Protein AF-A0A8E0NBE9-F1 (afdb_monomer)

pLDDT: mean 82.13, std 16.52, range [39.41, 95.44]

Mean predicted aligned error: 17.35 Å

Solvent-accessible surface area (backbone atoms only — not comparable to full-atom values): 9478 Å² total; per-residue (Å²): 133,87,82,80,79,83,78,76,79,74,74,52,73,65,58,56,53,51,51,51,53,52,50,48,54,51,50,51,52,52,51,50,51,55,48,50,65,72,47,61,80,42,80,71,42,54,57,58,48,50,52,52,51,50,52,51,50,53,50,52,51,51,50,51,52,52,51,51,54,49,50,52,52,51,52,54,50,51,53,52,51,52,51,53,50,49,52,52,49,55,50,44,68,64,44,48,62,55,53,48,51,55,63,68,38,95,58,56,84,58,81,73,57,66,73,58,50,53,54,50,52,52,49,51,52,53,49,35,73,76,39,56,83,78,60,76,58,82,79,76,74,77,86,68,80,87,76,88,79,86,75,84,78,83,86,128

Organism: NCBI:txid1391729

Structure (mmCIF, N/CA/C/O backbone):
data_AF-A0A8E0NBE9-F1
#
_entry.id   AF-A0A8E0NBE9-F1
#
loop_
_atom_site.group_PDB
_atom_site.id
_atom_site.type_symbol
_atom_site.label_atom_id
_atom_site.label_alt_id
_atom_site.label_comp_id
_atom_site.label_asym_id
_atom_site.label_entity_id
_atom_site.label_seq_id
_atom_site.pdbx_PDB_ins_code
_atom_site.Cartn_x
_atom_site.Cartn_y
_atom_site.Cartn_z
_atom_site.occupancy
_atom_site.B_iso_or_equiv
_atom_site.auth_seq_id
_atom_site.auth_comp_id
_atom_site.auth_asym_id
_atom_site.auth_atom_id
_atom_site.pdbx_PDB_model_num
ATOM 1 N N . MET A 1 1 ? 78.567 -5.134 3.458 1.00 39.41 1 MET A N 1
ATOM 2 C CA . MET A 1 1 ? 78.462 -5.460 2.020 1.00 39.41 1 MET A CA 1
ATOM 3 C C . 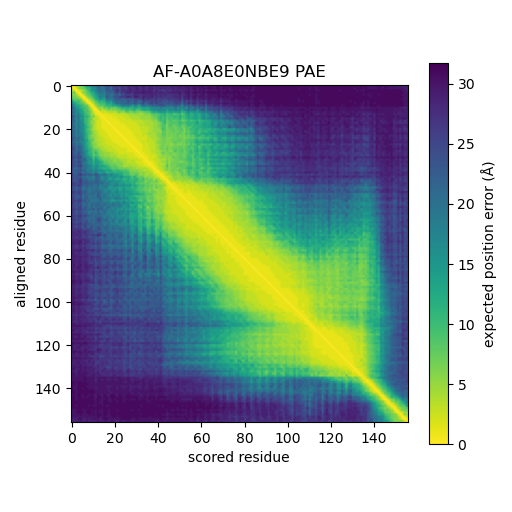MET A 1 1 ? 76.998 -5.788 1.754 1.00 39.41 1 MET A C 1
ATOM 5 O O . MET A 1 1 ? 76.505 -6.771 2.286 1.00 39.41 1 MET A O 1
ATOM 9 N N . ILE A 1 2 ? 76.275 -4.873 1.105 1.00 48.97 2 ILE A N 1
ATOM 10 C CA . ILE A 1 2 ? 74.816 -4.921 0.927 1.00 48.97 2 ILE A CA 1
ATOM 11 C C . ILE A 1 2 ? 74.498 -6.031 -0.082 1.00 48.97 2 ILE A C 1
ATOM 13 O O . ILE A 1 2 ? 74.827 -5.897 -1.258 1.00 48.97 2 ILE A O 1
ATOM 17 N N . GLN A 1 3 ? 73.904 -7.138 0.373 1.00 48.84 3 GLN A N 1
ATOM 18 C CA . GLN A 1 3 ? 73.363 -8.149 -0.532 1.00 48.84 3 GLN A CA 1
ATOM 19 C C . GLN A 1 3 ? 72.000 -7.677 -1.038 1.00 48.84 3 GLN A C 1
ATOM 21 O O . GLN A 1 3 ? 71.000 -7.677 -0.325 1.00 48.84 3 GLN A O 1
ATOM 26 N N . MET A 1 4 ? 72.003 -7.231 -2.288 1.00 49.94 4 MET A N 1
ATOM 27 C CA . MET A 1 4 ? 70.821 -6.941 -3.079 1.00 49.94 4 MET A CA 1
ATOM 28 C C . MET A 1 4 ? 70.151 -8.272 -3.439 1.00 49.94 4 MET A C 1
ATOM 30 O O . MET A 1 4 ? 70.724 -9.065 -4.180 1.00 49.94 4 MET A O 1
ATOM 34 N N . PHE A 1 5 ? 68.959 -8.533 -2.902 1.00 51.56 5 PHE A N 1
ATOM 35 C CA . PHE A 1 5 ? 68.094 -9.628 -3.343 1.00 51.56 5 PHE A CA 1
ATOM 36 C C . PHE A 1 5 ? 67.346 -9.196 -4.614 1.00 51.56 5 PHE A C 1
ATOM 38 O O . PHE A 1 5 ? 66.467 -8.337 -4.519 1.00 51.56 5 PHE A O 1
ATOM 45 N N . PRO A 1 6 ? 67.597 -9.781 -5.800 1.00 51.22 6 PRO A N 1
ATOM 46 C CA . PRO A 1 6 ? 66.662 -9.667 -6.902 1.00 51.22 6 PRO A CA 1
ATOM 47 C C . PRO A 1 6 ? 65.598 -10.751 -6.718 1.00 51.22 6 PRO A C 1
ATOM 49 O O . PRO A 1 6 ? 65.734 -11.879 -7.195 1.00 51.22 6 PRO A O 1
ATOM 52 N N . GLY A 1 7 ? 64.522 -10.412 -6.009 1.00 49.22 7 GLY A N 1
ATOM 53 C CA . GLY A 1 7 ? 63.289 -11.188 -6.051 1.00 49.22 7 GLY A CA 1
ATOM 54 C C . GLY A 1 7 ? 62.730 -11.140 -7.470 1.00 49.22 7 GLY A C 1
ATOM 55 O O . GLY A 1 7 ? 61.968 -10.239 -7.810 1.00 49.22 7 GLY A O 1
ATOM 56 N N . ARG A 1 8 ? 63.136 -12.086 -8.325 1.00 58.25 8 ARG A N 1
ATOM 57 C CA . ARG A 1 8 ? 62.453 -12.355 -9.592 1.00 58.25 8 ARG A CA 1
ATOM 58 C C . ARG A 1 8 ? 61.037 -12.780 -9.231 1.00 58.25 8 ARG A C 1
ATOM 60 O O . ARG A 1 8 ? 60.819 -13.914 -8.812 1.00 58.25 8 ARG A O 1
ATOM 67 N N . THR A 1 9 ? 60.086 -11.863 -9.370 1.00 60.19 9 THR A N 1
ATOM 68 C CA . THR A 1 9 ? 58.661 -12.169 -9.326 1.00 60.19 9 THR A CA 1
ATOM 69 C C . THR A 1 9 ? 58.372 -13.125 -10.478 1.00 60.19 9 THR A C 1
ATOM 71 O O . THR A 1 9 ? 58.194 -12.740 -11.632 1.00 60.19 9 THR A O 1
ATOM 74 N N . LEU A 1 10 ? 58.418 -14.422 -10.174 1.00 64.62 10 LEU A N 1
ATOM 75 C CA . LEU A 1 10 ? 57.961 -15.489 -11.048 1.00 64.62 10 LEU A CA 1
ATOM 76 C C . LEU A 1 10 ? 56.457 -15.297 -11.209 1.00 64.62 10 LEU A C 1
ATOM 78 O O . LEU A 1 10 ? 55.673 -15.811 -10.419 1.00 64.62 10 LEU A O 1
ATOM 82 N N . ILE A 1 11 ? 56.068 -14.490 -12.198 1.00 65.50 11 ILE A N 1
ATOM 83 C CA . ILE A 1 11 ? 54.672 -14.313 -12.584 1.00 65.50 11 ILE A CA 1
ATOM 84 C C . ILE A 1 11 ? 54.106 -15.721 -12.810 1.00 65.50 11 ILE A C 1
ATOM 86 O O . ILE A 1 11 ? 54.589 -16.413 -13.720 1.00 65.50 11 ILE A O 1
ATOM 90 N N . PRO A 1 12 ? 53.135 -16.163 -11.991 1.00 75.06 12 PRO A N 1
ATOM 91 C CA . PRO A 1 12 ? 52.571 -17.497 -12.100 1.00 75.06 12 PRO A CA 1
ATOM 92 C C . PRO A 1 12 ? 52.047 -17.733 -13.519 1.00 75.06 12 PRO A C 1
ATOM 94 O O . PRO A 1 12 ? 51.480 -16.826 -14.129 1.00 75.06 12 PRO A O 1
ATOM 97 N N . GLY A 1 13 ? 52.212 -18.945 -14.056 1.00 75.69 13 GLY A N 1
ATOM 98 C CA . GLY A 1 13 ? 51.828 -19.258 -15.441 1.00 75.69 13 GLY A CA 1
ATOM 99 C C . GLY A 1 13 ? 50.376 -18.890 -15.781 1.00 75.69 13 GLY A C 1
ATOM 100 O O . GLY A 1 13 ? 50.107 -18.420 -16.882 1.00 75.69 13 GLY A O 1
ATOM 101 N N . TRP A 1 14 ? 49.463 -18.992 -14.810 1.00 81.31 14 TRP A N 1
ATOM 102 C CA . TRP A 1 14 ? 48.056 -18.612 -14.964 1.00 81.31 14 TRP A CA 1
ATOM 103 C C . TRP A 1 14 ? 47.849 -17.104 -15.175 1.00 81.31 14 TRP A C 1
ATOM 105 O O . TRP A 1 14 ? 46.986 -16.719 -15.958 1.00 81.31 14 TRP A O 1
ATOM 115 N N . VAL A 1 15 ? 48.675 -16.244 -14.567 1.00 84.75 15 VAL A N 1
ATOM 116 C CA . VAL A 1 15 ? 48.593 -14.781 -14.747 1.00 84.75 15 VAL A CA 1
ATOM 117 C C . VAL A 1 15 ? 48.943 -14.401 -16.184 1.00 84.75 15 VAL A C 1
ATOM 119 O O . VAL A 1 15 ? 48.298 -13.536 -16.770 1.00 84.75 15 VAL A O 1
ATOM 122 N N . LYS A 1 16 ? 49.921 -15.083 -16.792 1.00 84.81 16 LYS A N 1
ATOM 123 C CA . LYS A 1 16 ? 50.271 -14.871 -18.206 1.00 84.81 16 LYS A CA 1
ATOM 124 C C . LYS A 1 16 ? 49.130 -15.287 -19.132 1.00 84.81 16 LYS A C 1
ATOM 126 O O . LYS A 1 16 ? 48.837 -14.568 -20.078 1.00 84.81 16 LYS A O 1
ATOM 131 N N . ILE A 1 17 ? 48.468 -16.408 -18.839 1.00 86.62 17 ILE A N 1
ATOM 132 C CA . ILE A 1 17 ? 47.309 -16.876 -19.613 1.00 86.62 17 ILE A CA 1
ATOM 133 C C . ILE A 1 17 ? 46.169 -15.857 -19.527 1.00 86.62 17 ILE A C 1
ATOM 135 O O . ILE A 1 17 ? 45.648 -15.447 -20.560 1.00 86.62 17 ILE A O 1
ATOM 139 N N . VAL A 1 18 ? 45.830 -15.387 -18.322 1.00 90.00 18 VAL A N 1
ATOM 140 C CA . VAL A 1 18 ? 44.790 -14.362 -18.130 1.00 90.00 18 VAL A CA 1
ATOM 141 C C . VAL A 1 18 ? 45.144 -13.074 -18.873 1.00 90.00 18 VAL A C 1
ATOM 143 O O . VAL A 1 18 ? 44.290 -12.526 -19.563 1.00 90.00 18 VAL A O 1
ATOM 146 N N . ALA A 1 19 ? 46.398 -12.621 -18.801 1.00 90.81 19 ALA A N 1
ATOM 147 C CA . ALA A 1 19 ? 46.850 -11.428 -19.512 1.00 90.81 19 ALA A CA 1
ATOM 148 C C . ALA A 1 19 ? 46.739 -11.576 -21.039 1.00 90.81 19 ALA A C 1
ATOM 150 O O . ALA A 1 19 ? 46.304 -10.644 -21.712 1.00 90.81 19 ALA A O 1
ATOM 151 N N . VAL A 1 20 ? 47.077 -12.748 -21.586 1.00 92.81 20 VAL A N 1
ATOM 152 C CA . VAL A 1 20 ? 46.921 -13.039 -23.020 1.00 92.81 20 VAL A CA 1
ATOM 153 C C . VAL A 1 20 ? 45.446 -13.058 -23.419 1.00 92.81 20 VAL A C 1
ATOM 155 O O . VAL A 1 20 ? 45.087 -12.447 -24.421 1.00 92.81 20 VAL A O 1
ATOM 158 N N . VAL A 1 21 ? 44.574 -13.690 -22.629 1.00 93.69 21 VAL A N 1
ATOM 159 C CA . VAL A 1 21 ? 43.125 -13.702 -22.894 1.00 93.69 21 VAL A CA 1
ATOM 160 C C . VAL A 1 21 ? 42.552 -12.284 -22.868 1.00 93.69 21 VAL A C 1
ATOM 162 O O . VAL A 1 21 ? 41.833 -11.901 -23.788 1.00 93.69 21 VAL A O 1
ATOM 165 N N . LEU A 1 22 ? 42.918 -11.473 -21.873 1.00 94.38 22 LEU A N 1
ATOM 166 C CA . LEU A 1 22 ? 42.513 -10.067 -21.790 1.00 94.38 22 LEU A CA 1
ATOM 167 C C . LEU A 1 22 ? 43.015 -9.251 -22.986 1.00 94.38 22 LEU A C 1
ATOM 169 O O . LEU A 1 22 ? 42.256 -8.459 -23.541 1.00 94.38 22 LEU A O 1
ATOM 173 N N . ALA A 1 23 ? 44.259 -9.470 -23.417 1.00 93.38 23 ALA A N 1
ATOM 174 C CA . ALA A 1 23 ? 44.820 -8.810 -24.592 1.00 93.38 23 ALA A CA 1
ATOM 175 C C . ALA A 1 23 ? 44.077 -9.198 -25.881 1.00 93.38 23 ALA A C 1
ATOM 177 O O . ALA A 1 23 ? 43.816 -8.334 -26.716 1.00 93.38 23 ALA A O 1
ATOM 178 N N . ILE A 1 24 ? 43.679 -10.467 -26.024 1.00 94.56 24 ILE A N 1
ATOM 179 C CA . ILE A 1 24 ? 42.866 -10.934 -27.156 1.00 94.56 24 ILE A CA 1
ATOM 180 C C . ILE A 1 24 ? 41.478 -10.284 -27.121 1.00 94.56 24 ILE A C 1
ATOM 182 O O . ILE A 1 24 ? 41.045 -9.744 -28.135 1.00 94.56 24 ILE A O 1
ATOM 186 N N . ILE A 1 25 ? 40.801 -10.272 -25.968 1.00 94.38 25 ILE A N 1
ATOM 187 C CA . ILE A 1 25 ? 39.486 -9.624 -25.818 1.00 94.38 25 ILE A CA 1
ATOM 188 C C . ILE A 1 25 ? 39.581 -8.134 -26.171 1.00 94.38 25 ILE A C 1
ATOM 190 O O . ILE A 1 25 ? 38.756 -7.632 -26.933 1.00 94.38 25 ILE A O 1
ATOM 194 N N . ALA A 1 26 ? 40.606 -7.437 -25.675 1.00 93.62 26 ALA A N 1
ATOM 195 C CA . ALA A 1 26 ? 40.829 -6.025 -25.971 1.00 93.62 26 ALA A CA 1
ATOM 196 C C . ALA A 1 26 ? 41.109 -5.781 -27.464 1.00 93.62 26 ALA A C 1
ATOM 198 O O . ALA A 1 26 ? 40.551 -4.853 -28.048 1.00 93.62 26 ALA A O 1
ATOM 199 N N . ALA A 1 27 ? 41.924 -6.628 -28.101 1.00 93.31 27 ALA A N 1
ATOM 200 C CA . ALA A 1 27 ? 42.205 -6.536 -29.531 1.00 93.31 27 ALA A CA 1
ATOM 201 C C . ALA A 1 27 ? 40.942 -6.761 -30.379 1.00 93.31 27 ALA A C 1
ATOM 203 O O . ALA A 1 27 ? 40.691 -6.005 -31.317 1.00 93.31 27 ALA A O 1
ATOM 204 N N . VAL A 1 28 ? 40.115 -7.748 -30.018 1.00 93.50 28 VAL A N 1
ATOM 205 C CA . VAL A 1 28 ? 38.829 -8.012 -30.682 1.00 93.50 28 VAL A CA 1
ATOM 206 C C . VAL A 1 28 ? 37.864 -6.842 -30.488 1.00 93.50 28 VAL A C 1
ATOM 208 O O . VAL A 1 28 ? 37.243 -6.408 -31.455 1.00 93.50 28 VAL A O 1
ATOM 211 N N . ALA A 1 29 ? 37.767 -6.283 -29.279 1.00 90.31 29 ALA A N 1
ATOM 212 C CA . ALA A 1 29 ? 36.911 -5.131 -29.001 1.00 90.31 29 ALA A CA 1
ATOM 213 C C . ALA A 1 29 ? 37.335 -3.887 -29.802 1.00 90.31 29 ALA A C 1
ATOM 215 O O . ALA A 1 29 ? 36.488 -3.205 -30.377 1.00 90.31 29 ALA A O 1
ATOM 216 N N . LEU A 1 30 ? 38.641 -3.618 -29.897 1.00 90.75 30 LEU A N 1
ATOM 217 C CA . LEU A 1 30 ? 39.180 -2.512 -30.695 1.00 90.75 30 LEU A CA 1
ATOM 218 C C . LEU A 1 30 ? 38.948 -2.713 -32.195 1.00 90.75 30 LEU A C 1
ATOM 220 O O . LEU A 1 30 ? 38.560 -1.768 -32.884 1.00 9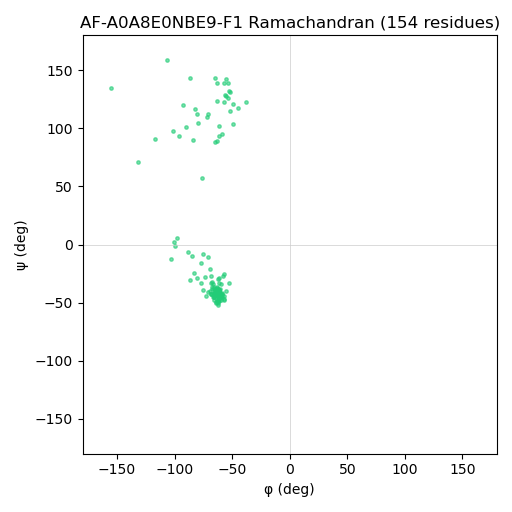0.75 30 LEU A O 1
ATOM 224 N N . ALA A 1 31 ? 39.147 -3.934 -32.698 1.00 88.19 31 ALA A N 1
ATOM 225 C CA . ALA A 1 31 ? 38.873 -4.269 -34.091 1.00 88.19 31 ALA A CA 1
ATOM 226 C C . ALA A 1 31 ? 37.381 -4.118 -34.418 1.00 88.19 31 ALA A C 1
ATOM 228 O O . ALA A 1 31 ? 37.038 -3.499 -35.423 1.00 88.19 31 ALA A O 1
ATOM 229 N N . ALA A 1 32 ? 36.497 -4.602 -33.542 1.00 85.06 32 ALA A N 1
ATOM 230 C CA . ALA A 1 32 ? 35.054 -4.444 -33.684 1.00 85.06 32 ALA A CA 1
ATOM 231 C C . ALA A 1 32 ? 34.632 -2.968 -33.653 1.00 85.06 32 ALA A C 1
ATOM 233 O O . ALA A 1 32 ? 33.807 -2.557 -34.461 1.00 85.06 32 ALA A O 1
ATOM 234 N N . HIS A 1 33 ? 35.228 -2.154 -32.778 1.00 83.94 33 HIS A N 1
ATOM 235 C CA . HIS A 1 33 ? 34.930 -0.724 -32.691 1.00 83.94 33 HIS A CA 1
ATOM 236 C C . HIS A 1 33 ? 35.388 0.055 -33.935 1.00 83.94 33 HIS A C 1
ATOM 238 O O . HIS A 1 33 ? 34.648 0.888 -34.457 1.00 83.94 33 HIS A O 1
ATOM 244 N N . GLN A 1 34 ? 36.590 -0.235 -34.444 1.00 85.00 34 GLN A N 1
ATOM 245 C CA . GLN A 1 34 ? 37.082 0.352 -35.696 1.00 85.00 34 GLN A CA 1
ATOM 246 C C . GLN A 1 34 ? 36.238 -0.081 -36.894 1.00 85.00 34 GLN A C 1
ATOM 248 O O . GLN A 1 34 ? 35.958 0.735 -37.771 1.00 85.00 34 GLN A O 1
ATOM 253 N N . TRP A 1 35 ? 35.804 -1.342 -36.909 1.00 82.38 35 TRP A N 1
ATOM 254 C CA . TRP A 1 35 ? 34.881 -1.850 -37.912 1.00 82.38 35 TRP A CA 1
ATOM 255 C C . TRP A 1 35 ? 33.544 -1.108 -37.829 1.00 82.38 35 TRP A C 1
ATOM 257 O O . TRP A 1 35 ? 33.137 -0.505 -38.808 1.00 82.38 35 TRP A O 1
ATOM 267 N N . ASP A 1 36 ? 32.907 -1.012 -36.664 1.00 80.12 36 ASP A N 1
ATOM 268 C CA . ASP A 1 36 ? 31.626 -0.305 -36.502 1.00 80.12 36 ASP A CA 1
ATOM 269 C C . ASP A 1 36 ? 31.690 1.156 -36.991 1.00 80.12 36 ASP A C 1
ATOM 271 O O . ASP A 1 36 ? 30.810 1.618 -37.716 1.00 80.12 36 ASP A O 1
ATOM 275 N N . ARG A 1 37 ? 32.800 1.855 -36.721 1.00 79.00 37 ARG A N 1
ATOM 276 C CA . ARG A 1 37 ? 33.053 3.222 -37.212 1.00 79.00 37 ARG A CA 1
ATOM 277 C C . ARG A 1 37 ? 33.243 3.303 -38.735 1.00 79.00 37 ARG A C 1
ATOM 279 O O . ARG A 1 37 ? 32.883 4.299 -39.357 1.00 79.00 37 ARG A O 1
ATOM 286 N N . LEU A 1 38 ? 33.801 2.259 -39.342 1.00 80.62 38 LEU A N 1
ATOM 287 C CA . LEU A 1 38 ? 33.907 2.089 -40.794 1.00 80.62 38 LEU A CA 1
ATOM 288 C C . LEU A 1 38 ? 32.596 1.650 -41.445 1.00 80.62 38 LEU A C 1
ATOM 290 O O . LEU A 1 38 ? 32.485 1.762 -42.659 1.00 80.62 38 LEU A O 1
ATOM 294 N N . TRP A 1 39 ? 31.619 1.153 -40.688 1.00 76.75 39 TRP A N 1
ATOM 295 C CA . TRP A 1 39 ? 30.302 0.779 -41.212 1.00 76.75 39 TRP A CA 1
ATOM 296 C C . TRP A 1 39 ? 29.212 1.806 -40.886 1.00 76.75 39 TRP A C 1
ATOM 298 O O . TRP A 1 39 ? 28.160 1.800 -41.521 1.00 76.75 39 TRP A O 1
ATOM 308 N N . SER A 1 40 ? 29.478 2.752 -39.981 1.00 74.19 40 SER A N 1
ATOM 309 C CA . SER A 1 40 ? 28.545 3.821 -39.605 1.00 74.19 40 SER A CA 1
ATOM 310 C C . SER A 1 40 ? 28.319 4.893 -40.678 1.00 74.19 40 SER A C 1
ATOM 312 O O . SER A 1 40 ? 27.454 5.737 -40.502 1.00 74.19 40 SER A O 1
ATOM 314 N N . TRP A 1 41 ? 29.111 4.921 -41.755 1.00 76.75 41 TRP A N 1
ATOM 315 C CA . TRP A 1 41 ? 28.885 5.827 -42.896 1.00 76.75 41 TRP A CA 1
ATOM 316 C C . TRP A 1 41 ? 27.957 5.222 -43.960 1.00 76.75 41 TRP A C 1
ATOM 318 O O . TRP A 1 41 ? 27.615 5.895 -44.929 1.00 76.75 41 TRP A O 1
ATOM 328 N N . LEU A 1 42 ? 27.581 3.947 -43.812 1.00 81.25 42 LEU A N 1
ATOM 329 C CA . LEU A 1 42 ? 26.776 3.235 -44.798 1.00 81.25 42 LEU A CA 1
ATOM 330 C C . LEU A 1 42 ? 25.282 3.476 -44.528 1.00 81.25 42 LEU A C 1
ATOM 332 O O . LEU A 1 42 ? 24.875 3.504 -43.362 1.00 81.25 42 LEU A O 1
ATOM 336 N N . PRO A 1 43 ? 24.450 3.601 -45.578 1.00 71.12 43 PRO A N 1
ATOM 337 C CA . PRO A 1 43 ? 23.056 4.038 -45.450 1.00 71.12 43 PRO A CA 1
ATOM 338 C C . PRO A 1 43 ? 22.176 3.110 -44.588 1.00 71.12 43 PRO A C 1
ATOM 340 O O . PRO A 1 43 ? 21.287 3.584 -43.893 1.00 71.12 43 PRO A O 1
ATOM 343 N N . TRP A 1 44 ? 22.464 1.805 -44.523 1.00 75.31 44 TRP A N 1
ATOM 344 C CA . TRP A 1 44 ? 21.723 0.848 -43.677 1.00 75.31 44 TRP A CA 1
ATOM 345 C C . TRP A 1 44 ? 22.046 0.936 -42.172 1.00 75.31 44 TRP A C 1
ATOM 347 O O . TRP A 1 44 ? 21.424 0.258 -41.347 1.00 75.31 44 TRP A O 1
ATOM 357 N N . SER A 1 45 ? 23.061 1.713 -41.777 1.00 78.25 45 SER A N 1
ATOM 358 C CA . SER A 1 45 ? 23.402 1.908 -40.360 1.00 78.25 45 SER A CA 1
ATOM 359 C C . SER A 1 45 ? 22.396 2.818 -39.643 1.00 78.25 45 SER A C 1
ATOM 361 O O . SER A 1 45 ? 22.146 2.627 -38.446 1.00 78.25 45 SER A O 1
ATOM 363 N N . ASP A 1 46 ? 21.758 3.729 -40.385 1.00 80.56 46 ASP A N 1
ATOM 364 C CA . ASP A 1 46 ? 20.730 4.637 -39.878 1.00 80.56 46 ASP A CA 1
ATOM 365 C C . ASP A 1 46 ? 19.429 3.894 -39.570 1.00 80.56 46 ASP A C 1
ATOM 367 O O . ASP A 1 46 ? 18.853 4.097 -38.504 1.00 80.56 46 ASP A O 1
ATOM 371 N N . GLU A 1 47 ? 19.023 2.943 -40.415 1.00 80.75 47 GLU A N 1
ATOM 372 C CA . GLU A 1 47 ? 17.859 2.077 -40.166 1.00 80.75 47 GLU A CA 1
ATOM 373 C C . GLU A 1 47 ? 18.032 1.264 -38.878 1.00 80.75 47 GLU A C 1
ATOM 375 O O . GLU A 1 47 ? 17.149 1.248 -38.021 1.00 80.75 47 GLU A O 1
ATOM 380 N N . ARG A 1 48 ? 19.216 0.676 -38.655 1.00 80.38 48 ARG A N 1
ATOM 381 C CA . ARG A 1 48 ? 19.509 -0.027 -37.392 1.00 80.38 48 ARG A CA 1
ATOM 382 C C . ARG A 1 48 ? 19.607 0.898 -36.184 1.00 80.38 48 ARG A C 1
ATOM 384 O O . ARG A 1 48 ? 19.458 0.437 -35.051 1.00 80.38 48 ARG A O 1
ATOM 391 N N . ARG A 1 49 ? 19.968 2.169 -36.368 1.00 82.44 49 ARG A N 1
ATOM 392 C CA . ARG A 1 49 ? 19.936 3.163 -35.285 1.00 82.44 49 ARG A CA 1
ATOM 393 C C . ARG A 1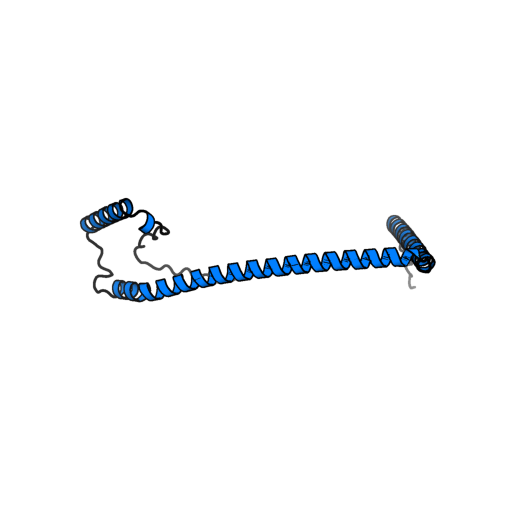 49 ? 18.501 3.544 -34.957 1.00 82.44 49 ARG A C 1
ATOM 395 O O . ARG A 1 49 ? 18.164 3.581 -33.779 1.00 82.44 49 ARG A O 1
ATOM 402 N N . LEU A 1 50 ? 17.677 3.769 -35.974 1.00 87.25 50 LEU A N 1
ATOM 403 C CA . LEU A 1 50 ? 16.270 4.101 -35.813 1.00 87.25 50 LEU A CA 1
ATOM 404 C C . LEU A 1 50 ? 15.517 2.971 -35.105 1.00 87.25 50 LEU A C 1
ATOM 406 O O . LEU A 1 50 ? 14.845 3.242 -34.117 1.00 87.25 50 LEU A O 1
ATOM 410 N N . GLU A 1 51 ? 15.716 1.718 -35.521 1.00 87.19 51 GLU A N 1
ATOM 411 C CA . GLU A 1 51 ? 15.105 0.546 -34.878 1.00 87.19 51 GLU A CA 1
ATOM 412 C C . GLU A 1 51 ? 15.469 0.464 -33.387 1.00 87.19 51 GLU A C 1
ATOM 414 O O . GLU A 1 51 ? 14.606 0.281 -32.535 1.00 87.19 51 GLU A O 1
ATOM 419 N N . ARG A 1 52 ? 16.748 0.693 -33.048 1.00 87.06 52 ARG A N 1
ATOM 420 C CA . ARG A 1 52 ? 17.212 0.727 -31.650 1.00 87.06 52 ARG A CA 1
ATOM 421 C C . ARG A 1 52 ? 16.559 1.847 -30.845 1.00 87.06 52 ARG A C 1
ATOM 423 O O . ARG A 1 52 ? 16.237 1.642 -29.680 1.00 87.06 52 ARG A O 1
ATOM 430 N N . VAL A 1 53 ? 16.382 3.023 -31.445 1.00 90.94 53 VAL A N 1
ATOM 431 C CA . VAL A 1 53 ? 15.724 4.161 -30.788 1.00 90.94 53 VAL A CA 1
ATOM 432 C C . VAL A 1 53 ? 14.231 3.891 -30.595 1.00 90.94 53 VAL A C 1
ATOM 434 O O . VAL A 1 53 ? 13.703 4.218 -29.535 1.00 90.94 53 VAL A O 1
ATOM 437 N N . ILE A 1 54 ? 13.560 3.278 -31.574 1.00 93.56 54 ILE A N 1
ATOM 438 C CA . ILE A 1 54 ? 12.144 2.894 -31.478 1.00 93.56 54 ILE A CA 1
ATOM 439 C C . ILE A 1 54 ? 11.958 1.845 -30.382 1.00 93.56 54 ILE A C 1
ATOM 441 O O . ILE A 1 54 ? 11.155 2.062 -29.481 1.00 93.56 54 ILE A O 1
ATOM 445 N N . ASP A 1 55 ? 12.754 0.777 -30.390 1.00 94.62 55 ASP A N 1
ATOM 446 C CA . ASP A 1 55 ? 12.711 -0.269 -29.363 1.00 94.62 55 ASP A CA 1
ATOM 447 C C . ASP A 1 55 ? 12.999 0.305 -27.965 1.00 94.62 55 ASP A C 1
ATOM 449 O O . ASP A 1 55 ? 12.283 0.028 -27.004 1.00 94.62 55 ASP A O 1
ATOM 453 N N . GLN A 1 56 ? 13.986 1.199 -27.840 1.00 93.94 56 GLN A N 1
ATOM 454 C CA . GLN A 1 56 ? 14.255 1.877 -26.573 1.00 93.94 56 GLN A CA 1
ATOM 455 C C . GLN A 1 56 ? 13.085 2.766 -26.126 1.00 93.94 56 GLN A C 1
ATOM 457 O O . GLN A 1 56 ? 12.738 2.765 -24.945 1.00 93.94 56 GLN A O 1
ATOM 462 N N . ARG A 1 57 ? 12.454 3.503 -27.046 1.00 95.44 57 ARG A N 1
ATOM 463 C CA . ARG A 1 57 ? 11.269 4.317 -26.749 1.00 95.44 57 ARG A CA 1
ATOM 464 C C . ARG A 1 57 ? 10.103 3.444 -26.293 1.00 95.44 57 ARG A C 1
ATOM 466 O O . ARG A 1 57 ? 9.446 3.791 -25.317 1.00 95.44 57 ARG A O 1
ATOM 473 N N . ASP A 1 58 ? 9.855 2.333 -26.975 1.00 95.38 58 ASP A N 1
ATOM 474 C CA . ASP A 1 58 ? 8.730 1.447 -26.681 1.00 95.38 58 ASP A CA 1
ATOM 475 C C . ASP A 1 58 ? 8.912 0.752 -25.325 1.00 95.38 58 ASP A C 1
ATOM 477 O O . ASP A 1 58 ? 7.958 0.654 -24.551 1.00 95.38 58 ASP A O 1
ATOM 481 N N . ARG A 1 59 ? 10.150 0.383 -24.966 1.00 94.38 59 ARG A N 1
ATOM 482 C CA . ARG A 1 59 ? 10.485 -0.100 -23.615 1.00 94.38 59 ARG A CA 1
ATOM 483 C C . ARG A 1 59 ? 10.233 0.957 -22.544 1.00 94.38 59 ARG A C 1
ATOM 485 O O . ARG A 1 59 ? 9.568 0.664 -21.557 1.00 94.38 59 ARG A O 1
ATOM 492 N N . LEU A 1 60 ? 10.704 2.188 -22.752 1.00 94.94 60 LEU A N 1
ATOM 493 C CA . LEU A 1 60 ? 10.477 3.287 -21.805 1.00 94.94 60 LEU A CA 1
ATOM 494 C C . LEU A 1 60 ? 8.986 3.624 -21.665 1.00 94.94 60 LEU A C 1
ATOM 496 O O . LEU A 1 60 ? 8.517 3.905 -20.564 1.00 94.94 60 LEU A O 1
ATOM 500 N N . ALA A 1 61 ? 8.224 3.565 -22.759 1.00 95.00 61 ALA A N 1
ATOM 501 C CA . ALA A 1 61 ? 6.777 3.745 -22.727 1.00 95.00 61 ALA A CA 1
ATOM 502 C C . ALA A 1 61 ? 6.092 2.625 -21.926 1.00 95.00 61 ALA A C 1
ATOM 504 O O . ALA A 1 61 ? 5.227 2.907 -21.097 1.00 95.00 61 ALA A O 1
ATOM 505 N N . ALA A 1 62 ? 6.509 1.370 -22.118 1.00 94.00 62 ALA A N 1
ATOM 506 C CA . ALA A 1 62 ? 6.000 0.238 -21.349 1.00 94.00 62 ALA A CA 1
ATOM 507 C C . ALA A 1 62 ? 6.336 0.356 -19.850 1.00 94.00 62 ALA A C 1
ATOM 509 O O . ALA A 1 62 ? 5.467 0.128 -19.008 1.00 94.00 62 ALA A O 1
ATOM 510 N N . GLU A 1 63 ? 7.559 0.772 -19.507 1.00 94.94 63 GLU A N 1
ATOM 511 C CA . GLU A 1 63 ? 7.969 1.035 -18.122 1.00 94.94 63 GLU A CA 1
ATOM 512 C C . GLU A 1 63 ? 7.147 2.163 -17.487 1.00 94.94 63 GLU A C 1
ATOM 514 O O . GLU A 1 63 ? 6.688 2.019 -16.355 1.00 94.94 63 GLU A O 1
ATOM 519 N N . ALA A 1 64 ? 6.896 3.255 -18.216 1.00 94.31 64 ALA A N 1
ATOM 520 C CA . ALA A 1 64 ? 6.077 4.363 -17.730 1.00 94.31 64 ALA A CA 1
ATOM 521 C C . ALA A 1 64 ? 4.627 3.932 -17.447 1.00 94.31 64 ALA A C 1
ATOM 523 O O . ALA A 1 64 ? 4.063 4.302 -16.415 1.00 94.31 64 ALA A O 1
ATOM 524 N N . VAL A 1 65 ? 4.033 3.107 -18.317 1.00 95.12 65 VAL A N 1
ATOM 525 C CA . VAL A 1 65 ? 2.690 2.538 -18.098 1.00 95.12 65 VAL A CA 1
ATOM 526 C C . VAL A 1 65 ? 2.678 1.616 -16.878 1.00 95.12 65 VAL A C 1
ATOM 528 O O . VAL A 1 65 ? 1.773 1.705 -16.047 1.00 95.12 65 VAL A O 1
ATOM 531 N N . ALA A 1 66 ? 3.696 0.765 -16.724 1.00 94.31 66 ALA A N 1
ATOM 532 C CA . ALA A 1 66 ? 3.816 -0.114 -15.564 1.00 94.31 66 ALA A CA 1
ATOM 533 C C . ALA A 1 66 ? 3.966 0.678 -14.252 1.00 94.31 66 ALA A C 1
ATOM 535 O O . ALA A 1 66 ? 3.325 0.347 -13.253 1.00 94.31 66 ALA A O 1
ATOM 536 N N . GLN A 1 67 ? 4.762 1.751 -14.257 1.00 93.56 67 GLN A N 1
ATOM 537 C CA . GLN A 1 67 ? 4.914 2.644 -13.107 1.00 93.56 67 GLN A CA 1
ATOM 538 C C . GLN A 1 67 ? 3.607 3.365 -12.767 1.00 93.56 67 GLN A C 1
ATOM 540 O O . GLN A 1 67 ? 3.238 3.419 -11.594 1.00 93.56 67 GLN A O 1
ATOM 545 N N . ALA A 1 68 ? 2.879 3.866 -13.769 1.00 92.94 68 ALA A N 1
ATOM 546 C CA . ALA A 1 68 ? 1.578 4.499 -13.559 1.00 92.94 68 ALA A CA 1
ATOM 547 C C . ALA A 1 68 ? 0.581 3.528 -12.904 1.00 92.94 68 ALA A C 1
ATOM 549 O O . ALA A 1 68 ? -0.007 3.855 -11.872 1.00 92.94 68 ALA A O 1
ATOM 550 N N . ALA A 1 69 ? 0.478 2.299 -13.421 1.00 92.50 69 ALA A N 1
ATOM 551 C CA . ALA A 1 69 ? -0.364 1.260 -12.831 1.00 92.50 69 ALA A CA 1
ATOM 552 C C . ALA A 1 69 ? 0.061 0.913 -11.392 1.00 92.50 69 ALA A C 1
ATOM 554 O O . ALA A 1 69 ? -0.783 0.714 -10.517 1.00 92.50 69 ALA A O 1
ATOM 555 N N . HIS A 1 70 ? 1.367 0.879 -11.110 1.00 92.00 70 HIS A N 1
ATOM 556 C CA . HIS A 1 70 ? 1.868 0.627 -9.759 1.00 92.00 70 HIS A CA 1
ATOM 557 C C . HIS A 1 70 ? 1.472 1.742 -8.779 1.00 92.00 70 HIS A C 1
ATOM 559 O O . HIS A 1 70 ? 1.021 1.456 -7.669 1.00 92.00 70 HIS A O 1
ATOM 565 N N . ILE A 1 71 ? 1.567 3.008 -9.196 1.00 93.88 71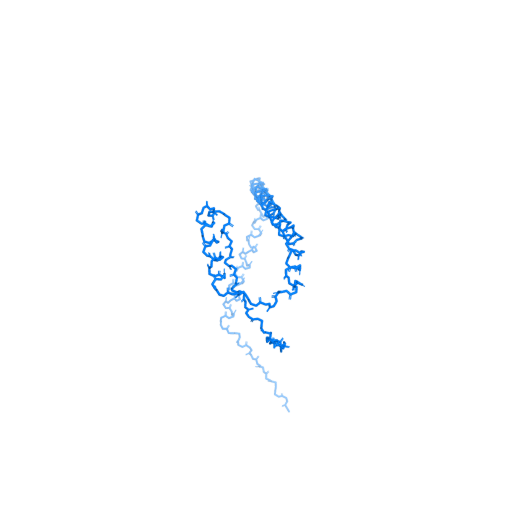 ILE A N 1
ATOM 566 C CA . ILE A 1 71 ? 1.143 4.161 -8.387 1.00 93.88 71 ILE A CA 1
ATOM 567 C C . ILE A 1 71 ? -0.366 4.102 -8.107 1.00 93.88 71 ILE A C 1
ATOM 569 O O . ILE A 1 71 ? -0.792 4.324 -6.972 1.00 93.88 71 ILE A O 1
ATOM 573 N N . GLU A 1 72 ? -1.188 3.753 -9.096 1.00 91.62 72 GLU A N 1
ATOM 574 C CA . GLU A 1 72 ? -2.634 3.582 -8.901 1.00 91.62 72 GLU A CA 1
ATOM 575 C C . GLU A 1 72 ? -2.952 2.496 -7.865 1.00 91.62 72 GLU A C 1
ATOM 577 O O . GLU A 1 72 ? -3.762 2.714 -6.959 1.00 91.62 72 GLU A O 1
ATOM 582 N N . VAL A 1 73 ? -2.263 1.354 -7.926 1.00 93.25 73 VAL A N 1
ATOM 583 C CA . VAL A 1 73 ? -2.423 0.279 -6.936 1.00 93.25 73 VAL A CA 1
ATOM 584 C C . VAL A 1 73 ? -2.015 0.748 -5.538 1.00 93.25 73 VAL A C 1
ATOM 586 O O . VAL A 1 73 ? -2.770 0.550 -4.582 1.00 93.25 73 VAL A O 1
ATOM 589 N N . LEU A 1 74 ? -0.866 1.416 -5.406 1.00 93.25 74 LEU A N 1
ATOM 590 C CA . LEU A 1 74 ? -0.383 1.927 -4.120 1.00 93.25 74 LEU A CA 1
ATOM 591 C C . LEU A 1 74 ? -1.334 2.970 -3.523 1.00 93.25 74 LEU A C 1
ATOM 593 O O . LEU A 1 74 ? -1.631 2.929 -2.329 1.00 93.25 74 LEU A O 1
ATOM 597 N N . THR A 1 75 ? -1.868 3.877 -4.342 1.00 92.81 75 THR A N 1
ATOM 598 C CA . THR A 1 75 ? -2.838 4.880 -3.874 1.00 92.81 75 THR A CA 1
ATOM 599 C C . THR A 1 75 ? -4.165 4.243 -3.459 1.00 92.81 75 THR A C 1
ATOM 601 O O . THR A 1 75 ? -4.740 4.636 -2.440 1.00 92.81 75 THR A O 1
ATOM 604 N N . ALA A 1 76 ? -4.641 3.223 -4.179 1.00 92.00 76 ALA A N 1
ATOM 605 C CA . ALA A 1 76 ? -5.824 2.464 -3.786 1.00 92.00 76 ALA A CA 1
ATOM 606 C C . ALA A 1 76 ? -5.607 1.712 -2.462 1.00 92.00 76 ALA A C 1
ATOM 608 O O . ALA A 1 76 ? -6.496 1.697 -1.606 1.00 92.00 76 ALA A O 1
ATOM 609 N N . GLN A 1 77 ? -4.423 1.127 -2.262 1.00 91.44 77 GLN A N 1
ATOM 610 C CA . GLN A 1 77 ? -4.063 0.453 -1.016 1.00 91.44 77 GLN A CA 1
ATOM 611 C C . GLN A 1 77 ? -3.975 1.440 0.156 1.00 91.44 77 GLN A C 1
ATOM 613 O O . GLN A 1 77 ? -4.559 1.181 1.208 1.00 91.44 77 GLN A O 1
ATOM 618 N N . ALA A 1 78 ? -3.337 2.597 -0.040 1.00 93.88 78 ALA A N 1
ATOM 619 C CA . ALA A 1 78 ? -3.252 3.650 0.971 1.00 93.88 78 ALA A CA 1
ATOM 620 C C . ALA A 1 78 ? -4.643 4.140 1.409 1.00 93.88 78 ALA A C 1
ATOM 622 O O . ALA A 1 78 ? -4.905 4.265 2.603 1.00 93.88 78 ALA A O 1
ATOM 623 N N . ARG A 1 79 ? -5.579 4.327 0.465 1.00 93.06 79 ARG A N 1
ATOM 624 C CA . ARG A 1 79 ? -6.972 4.708 0.779 1.00 93.06 79 ARG A CA 1
ATOM 625 C C . ARG A 1 79 ? -7.706 3.656 1.613 1.00 93.06 79 ARG A C 1
ATOM 627 O O . ARG A 1 79 ? -8.480 4.016 2.501 1.00 93.06 79 ARG A O 1
ATOM 634 N N . ARG A 1 80 ? -7.479 2.364 1.347 1.00 91.38 80 ARG A N 1
ATOM 635 C CA . ARG A 1 80 ? -8.072 1.274 2.144 1.00 91.38 80 ARG A CA 1
ATOM 636 C C . ARG A 1 80 ? -7.537 1.284 3.573 1.00 91.38 80 ARG A C 1
ATOM 638 O O . ARG A 1 80 ? -8.330 1.194 4.504 1.00 91.38 80 ARG A O 1
ATOM 645 N N . VAL A 1 81 ? -6.222 1.439 3.736 1.00 95.31 81 VAL A N 1
ATOM 646 C CA . VAL A 1 81 ? -5.584 1.525 5.059 1.00 95.31 81 VAL A CA 1
ATOM 647 C C . VAL A 1 81 ? -6.102 2.733 5.834 1.00 95.31 81 VAL A C 1
ATOM 649 O O . VAL A 1 81 ? -6.509 2.575 6.978 1.00 95.31 81 VAL A O 1
ATOM 652 N N . GLU A 1 82 ? -6.172 3.903 5.202 1.00 94.44 82 GLU A N 1
ATOM 653 C CA . GLU A 1 82 ? -6.707 5.124 5.816 1.00 94.44 82 GLU A CA 1
ATOM 654 C C . GLU A 1 82 ? -8.163 4.951 6.275 1.00 94.44 82 GLU A C 1
ATOM 656 O O . GLU A 1 82 ? -8.529 5.357 7.375 1.00 94.44 82 GLU A O 1
ATOM 661 N N . THR A 1 83 ? -8.995 4.293 5.461 1.00 93.75 83 THR A N 1
ATOM 662 C CA . THR A 1 83 ? -10.399 4.029 5.816 1.00 93.75 83 THR A CA 1
ATOM 663 C C . THR A 1 83 ? -10.501 3.140 7.054 1.00 93.75 83 THR A C 1
ATOM 665 O O . THR A 1 83 ? -11.227 3.473 7.988 1.00 93.75 83 THR A O 1
ATOM 668 N N . VAL A 1 84 ? -9.748 2.036 7.089 1.00 92.94 84 VAL A N 1
ATOM 669 C CA . VAL A 1 84 ? -9.724 1.131 8.249 1.00 92.94 84 VAL A CA 1
ATOM 670 C C . VAL A 1 84 ? -9.155 1.841 9.476 1.00 92.94 84 VAL A C 1
ATOM 672 O O . VAL A 1 84 ? -9.691 1.703 10.570 1.00 92.94 84 VAL A O 1
ATOM 675 N N . HIS A 1 85 ? -8.098 2.635 9.307 1.00 94.44 85 HIS A N 1
ATOM 676 C CA . HIS A 1 85 ? -7.493 3.387 10.399 1.00 94.44 85 HIS A CA 1
ATOM 677 C C . HIS A 1 85 ? -8.487 4.368 11.027 1.00 94.44 85 HIS A C 1
ATOM 679 O O . HIS A 1 85 ? -8.631 4.393 12.249 1.00 94.44 85 HIS A O 1
ATOM 685 N N . ARG A 1 86 ? -9.237 5.102 10.198 1.00 93.81 86 ARG A N 1
ATOM 686 C CA . ARG A 1 86 ? -10.292 6.006 10.664 1.00 93.81 86 ARG A CA 1
ATOM 687 C C . ARG A 1 86 ? -11.396 5.271 11.412 1.00 93.81 86 ARG A C 1
ATOM 689 O O . ARG A 1 86 ? -11.786 5.727 12.476 1.00 93.81 86 ARG A O 1
ATOM 696 N N . GLN A 1 87 ? -11.849 4.128 10.899 1.00 93.12 87 GLN A N 1
ATOM 697 C CA . GLN A 1 87 ? -12.847 3.298 11.581 1.00 93.12 87 GLN A CA 1
ATOM 698 C C . GLN A 1 87 ? -12.349 2.799 12.940 1.00 93.12 87 GLN A C 1
ATOM 700 O O . GLN A 1 87 ? -13.109 2.772 13.901 1.00 93.12 87 GLN A O 1
ATOM 705 N N . VAL A 1 88 ? -11.071 2.423 13.044 1.00 93.19 88 VAL A N 1
ATOM 706 C CA . VAL A 1 88 ? -10.470 2.007 14.318 1.00 93.19 88 VAL A CA 1
ATOM 707 C C . VAL A 1 88 ? -10.401 3.170 15.305 1.00 93.19 88 VAL A C 1
ATOM 709 O O . VAL A 1 88 ? -10.672 2.960 16.483 1.00 93.19 88 VAL A O 1
ATOM 712 N N . ILE A 1 89 ? -10.042 4.375 14.852 1.00 95.00 89 ILE A N 1
ATOM 713 C CA . ILE A 1 89 ? -10.037 5.573 15.705 1.00 95.00 89 ILE A CA 1
ATOM 714 C C . ILE A 1 89 ? -11.456 5.896 16.169 1.00 95.00 89 ILE A C 1
ATOM 716 O O . ILE A 1 89 ? -11.673 6.025 17.364 1.00 95.00 89 ILE A O 1
ATOM 720 N N . GLU A 1 90 ? -12.426 5.939 15.256 1.00 94.50 90 GLU A N 1
ATOM 721 C CA . GLU A 1 90 ? -13.826 6.215 15.590 1.00 94.50 90 GLU A CA 1
ATOM 722 C C . GLU A 1 90 ? -14.380 5.187 16.585 1.00 94.50 90 GLU A C 1
ATOM 724 O O . GLU A 1 90 ? -15.009 5.553 17.575 1.00 94.50 90 GLU A O 1
ATOM 729 N N . LEU A 1 91 ? -14.090 3.899 16.374 1.00 94.31 91 LEU A N 1
ATOM 730 C CA . LEU A 1 91 ? -14.485 2.853 17.310 1.00 94.31 91 LEU A CA 1
ATOM 731 C C . LEU A 1 91 ? -13.845 3.066 18.686 1.00 94.31 91 LEU A C 1
ATOM 733 O O . LEU A 1 91 ? -14.545 2.947 19.686 1.00 94.31 91 LEU A O 1
ATOM 737 N N . ARG A 1 92 ? -12.551 3.405 18.746 1.00 92.88 92 ARG A N 1
ATOM 738 C CA . ARG A 1 92 ? -11.859 3.704 20.010 1.00 92.88 92 ARG A CA 1
ATOM 739 C C . ARG A 1 92 ? -12.474 4.901 20.715 1.00 92.88 92 ARG A C 1
ATOM 741 O O . ARG A 1 92 ? -12.814 4.775 21.883 1.00 92.88 92 ARG A O 1
ATOM 748 N N . ASP A 1 93 ? -12.701 5.999 20.005 1.00 95.31 93 ASP A N 1
ATOM 749 C CA . ASP A 1 93 ? -13.300 7.212 20.566 1.00 95.31 93 ASP A CA 1
ATOM 750 C C . ASP A 1 93 ? -14.701 6.940 21.141 1.00 95.31 93 ASP A C 1
ATOM 752 O O . ASP A 1 93 ? -15.078 7.509 22.166 1.00 95.31 93 ASP A O 1
ATOM 756 N N . LEU A 1 94 ? -15.464 6.030 20.521 1.00 95.25 94 LEU A N 1
ATOM 757 C CA . LEU A 1 94 ? -16.766 5.589 21.025 1.00 95.25 94 LEU A CA 1
ATOM 758 C C . LEU A 1 94 ? -16.657 4.631 22.222 1.00 95.25 94 LEU A C 1
ATOM 760 O O . LEU A 1 94 ? -17.477 4.703 23.139 1.00 95.25 94 LEU A O 1
ATOM 764 N N . THR A 1 95 ? -15.684 3.715 22.227 1.00 93.38 95 THR A N 1
ATOM 765 C CA . THR A 1 95 ? -15.570 2.680 23.270 1.00 93.38 95 THR A CA 1
ATOM 766 C C . THR A 1 95 ? -14.789 3.127 24.499 1.00 93.38 95 THR A C 1
ATOM 768 O O . THR A 1 95 ? -15.085 2.661 25.598 1.00 93.38 95 THR A O 1
ATOM 771 N N . ASP A 1 96 ? -13.811 4.016 24.347 1.00 95.31 96 ASP A N 1
ATOM 772 C CA . ASP A 1 96 ? -12.903 4.430 25.419 1.00 95.31 96 ASP A CA 1
ATOM 773 C C . ASP A 1 96 ? -13.642 5.058 26.609 1.00 95.31 96 ASP A C 1
ATOM 775 O O . ASP A 1 96 ? -13.355 4.654 27.739 1.00 95.31 96 ASP A O 1
ATOM 779 N N . PRO A 1 97 ? -14.640 5.947 26.424 1.00 95.31 97 PRO A N 1
ATOM 780 C CA . PRO A 1 97 ? -15.422 6.470 27.541 1.00 95.31 97 PRO A CA 1
ATOM 781 C C . PRO A 1 97 ? -16.187 5.372 28.285 1.00 95.31 97 PRO A C 1
ATOM 783 O O . PRO A 1 97 ? -16.224 5.372 29.511 1.00 95.31 97 PRO A O 1
ATOM 786 N N . VAL A 1 98 ? -16.755 4.404 27.557 1.00 94.12 98 VAL A N 1
ATOM 787 C CA . VAL A 1 98 ? -17.518 3.290 28.145 1.00 94.12 98 VAL A CA 1
ATOM 788 C C . VAL A 1 98 ? -16.598 2.360 28.934 1.00 94.12 98 VAL A C 1
ATOM 790 O O . VAL A 1 98 ? -16.932 1.948 30.043 1.00 94.12 98 VAL A O 1
ATOM 793 N N . ILE A 1 99 ? -15.422 2.047 28.387 1.00 93.31 99 ILE A N 1
ATOM 794 C CA . ILE A 1 99 ? -14.400 1.250 29.073 1.00 93.31 99 ILE A CA 1
ATOM 795 C C . ILE A 1 99 ? -13.893 1.994 30.307 1.00 93.31 99 ILE A C 1
ATOM 797 O O . ILE A 1 99 ? -13.682 1.372 31.350 1.00 93.31 99 ILE A O 1
ATOM 801 N N . HIS A 1 100 ? -13.681 3.306 30.198 1.00 94.25 100 HIS A N 1
ATOM 802 C CA . HIS A 1 100 ? -13.234 4.123 31.315 1.00 94.25 100 HIS A CA 1
ATOM 803 C C . HIS A 1 100 ? -14.266 4.121 32.442 1.00 94.25 100 HIS A C 1
ATOM 805 O O . HIS A 1 100 ? -13.905 3.768 33.561 1.00 94.25 100 HIS A O 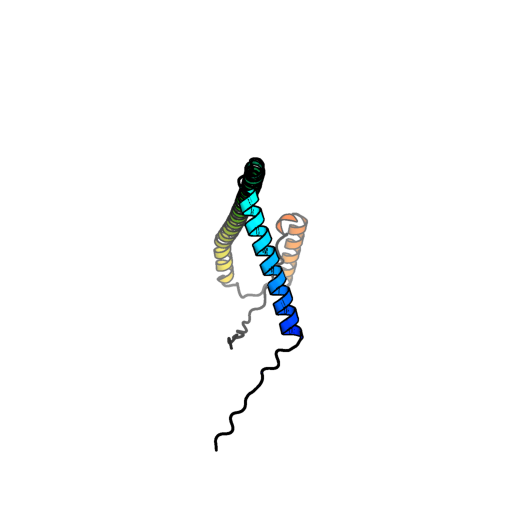1
ATOM 811 N N . GLU A 1 101 ? -15.535 4.386 32.122 1.00 94.12 101 GLU A N 1
ATOM 812 C CA . GLU A 1 101 ? -16.650 4.355 33.073 1.00 94.12 101 GLU A CA 1
ATOM 813 C C . GLU A 1 101 ? -16.772 2.985 33.754 1.00 94.12 101 GLU A C 1
ATOM 815 O O . GLU A 1 101 ? -16.821 2.892 34.980 1.00 94.12 101 GLU A O 1
ATOM 820 N N . ALA A 1 102 ? -16.735 1.899 32.974 1.00 91.19 102 ALA A N 1
ATOM 821 C CA . ALA A 1 102 ? -16.811 0.539 33.503 1.00 91.19 102 ALA A CA 1
ATOM 822 C C . ALA A 1 102 ? -15.643 0.199 34.444 1.00 91.19 102 ALA A C 1
ATOM 824 O O . ALA A 1 102 ? -15.818 -0.558 35.395 1.00 91.19 102 ALA A O 1
ATOM 825 N N . ARG A 1 103 ? -14.449 0.756 34.199 1.00 90.81 103 ARG A N 1
ATOM 826 C CA . ARG A 1 103 ? -13.270 0.569 35.063 1.00 90.81 103 ARG A CA 1
ATOM 827 C C . ARG A 1 103 ? -13.281 1.465 36.297 1.00 90.81 103 ARG A C 1
ATOM 829 O O . ARG A 1 103 ? -12.682 1.089 37.301 1.00 90.81 103 ARG A O 1
ATOM 836 N N . SER A 1 104 ? -13.903 2.640 36.222 1.00 92.56 104 SER A N 1
ATOM 837 C CA . SER A 1 104 ? -14.049 3.554 37.360 1.00 92.56 104 SER A CA 1
ATOM 838 C C . SER A 1 104 ? -15.256 3.238 38.240 1.00 92.56 104 SER A C 1
ATOM 840 O O . SER A 1 104 ? -15.386 3.826 39.314 1.00 92.56 104 SER A O 1
ATOM 842 N N . ALA A 1 105 ? -16.136 2.333 37.804 1.00 93.50 105 ALA A N 1
ATOM 843 C CA . ALA A 1 105 ? -17.309 1.935 38.562 1.00 93.50 105 ALA A CA 1
ATOM 844 C C . ALA A 1 105 ? -16.910 1.394 39.955 1.00 93.50 105 ALA A C 1
ATOM 846 O O . ALA A 1 105 ? -15.933 0.647 40.068 1.00 93.50 105 ALA A O 1
ATOM 847 N N . PRO A 1 106 ? -17.646 1.733 41.032 1.00 92.44 106 PRO A N 1
ATOM 848 C CA . PRO A 1 106 ? -17.311 1.291 42.390 1.00 92.44 106 PRO A CA 1
ATOM 849 C C . PRO A 1 106 ? -17.226 -0.232 42.558 1.00 92.44 106 PRO A C 1
ATOM 851 O O . PRO A 1 106 ? -16.546 -0.723 43.456 1.00 92.44 106 PRO A O 1
ATOM 854 N N . ASP A 1 107 ? -17.922 -0.978 41.705 1.00 89.50 107 ASP A N 1
ATOM 855 C CA . ASP 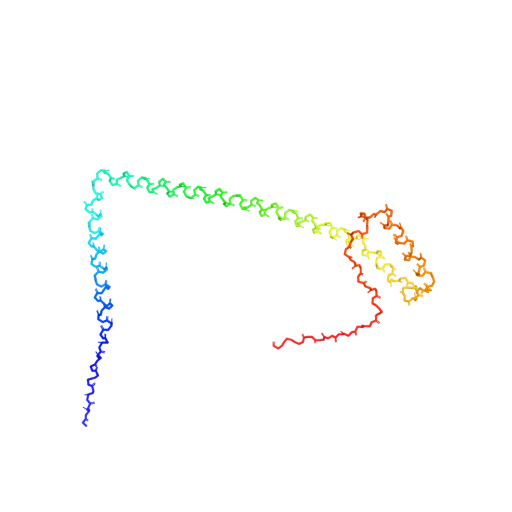A 1 107 ? -17.973 -2.434 41.680 1.00 89.50 107 ASP A CA 1
ATOM 856 C C . ASP A 1 107 ? -17.028 -3.065 40.645 1.00 89.50 107 ASP A C 1
ATOM 858 O O . ASP A 1 107 ? -17.011 -4.288 40.524 1.00 89.50 107 ASP A O 1
ATOM 862 N N . ALA A 1 108 ? -16.187 -2.285 39.956 1.00 89.56 108 ALA A N 1
ATOM 863 C CA . ALA A 1 108 ? -15.293 -2.776 38.901 1.00 89.56 108 ALA A CA 1
ATOM 864 C C . ALA A 1 108 ? -14.325 -3.883 39.364 1.00 89.56 108 ALA A C 1
ATOM 866 O O . ALA A 1 108 ? -13.897 -4.716 38.566 1.00 89.56 108 ALA A O 1
ATOM 867 N N . SER A 1 109 ? -13.976 -3.902 40.653 1.00 90.19 109 SER A N 1
ATOM 868 C CA . SER A 1 109 ? -13.126 -4.923 41.278 1.00 90.19 109 SER A CA 1
ATOM 869 C C . SER A 1 109 ? -13.908 -5.999 42.037 1.00 90.19 109 SER A C 1
ATOM 871 O O . SER A 1 109 ? -13.302 -6.924 42.580 1.00 90.19 109 SER A O 1
ATOM 873 N N . THR A 1 110 ? -15.240 -5.907 42.083 1.00 91.25 110 THR A N 1
ATOM 874 C CA . THR A 1 110 ? -16.080 -6.912 42.738 1.00 91.25 110 THR A CA 1
ATOM 875 C C . THR A 1 110 ? -16.309 -8.078 41.774 1.00 91.25 110 THR A C 1
ATOM 877 O O . THR A 1 110 ? -16.932 -7.889 40.727 1.00 91.25 110 THR A O 1
ATOM 880 N N . PRO A 1 111 ? -15.837 -9.298 42.088 1.00 86.69 111 PRO A N 1
ATOM 881 C CA . PRO A 1 111 ? -16.067 -10.446 41.223 1.00 86.69 111 PRO A CA 1
ATOM 882 C C . PRO A 1 111 ? -17.567 -10.755 41.118 1.00 86.69 111 PRO A C 1
ATOM 884 O O . PRO A 1 111 ? -18.294 -10.711 42.112 1.00 86.69 111 PRO A O 1
ATOM 887 N N . LEU A 1 112 ? -18.033 -11.088 39.909 1.00 88.38 112 LEU A N 1
ATOM 888 C CA . LEU A 1 112 ? -19.406 -11.549 39.711 1.00 88.38 112 LEU A CA 1
ATOM 889 C C . LEU A 1 112 ? -19.626 -12.891 40.416 1.00 88.38 112 LEU A C 1
ATOM 891 O O . LEU A 1 112 ? -18.777 -13.779 40.374 1.00 88.38 112 LEU A O 1
ATOM 895 N N . ASP A 1 113 ? -20.822 -13.052 40.975 1.00 92.75 113 ASP A N 1
ATOM 896 C CA . ASP A 1 113 ? -21.331 -14.348 41.415 1.00 92.75 113 ASP A CA 1
ATOM 897 C C . ASP A 1 113 ? -21.230 -15.386 40.272 1.00 92.75 113 ASP A C 1
ATOM 899 O O . ASP A 1 113 ? -21.636 -15.083 39.140 1.00 92.75 113 ASP A O 1
ATOM 903 N N . PRO A 1 114 ? -20.678 -16.588 40.524 1.00 92.25 114 PRO A N 1
ATOM 904 C CA . PRO A 1 114 ? -20.396 -17.566 39.476 1.00 92.25 114 PRO A CA 1
ATOM 905 C C . PRO A 1 114 ? -21.662 -18.024 38.745 1.00 92.25 114 PRO A C 1
ATOM 907 O O . PRO A 1 114 ? -21.660 -18.067 37.514 1.00 92.25 114 PRO A O 1
ATOM 910 N N . ASP A 1 115 ? -22.771 -18.243 39.458 1.00 94.06 115 ASP A N 1
ATOM 911 C CA . ASP A 1 115 ? -24.034 -18.653 38.836 1.00 94.06 115 ASP A CA 1
ATOM 912 C C . ASP A 1 115 ? -24.580 -17.544 37.928 1.00 94.06 115 ASP A C 1
ATOM 914 O O . ASP A 1 115 ? -25.155 -17.803 36.864 1.00 94.06 115 ASP A O 1
ATOM 918 N N . ARG A 1 116 ? -24.416 -16.275 38.326 1.00 92.88 116 ARG A N 1
ATOM 919 C CA . ARG A 1 116 ? -24.761 -15.130 37.471 1.00 92.88 116 ARG A CA 1
ATOM 920 C C . ARG A 1 116 ? -23.872 -15.060 36.231 1.00 92.88 116 ARG A C 1
ATOM 922 O O . ARG A 1 116 ? -24.395 -14.798 35.146 1.00 92.88 116 ARG A O 1
ATOM 929 N N . ALA A 1 117 ? -22.570 -15.279 36.378 1.00 93.62 117 ALA A N 1
ATOM 930 C CA . ALA A 1 117 ? -21.638 -15.276 35.256 1.00 93.62 117 ALA A CA 1
ATOM 931 C C . ALA A 1 117 ? -21.972 -16.388 34.246 1.00 93.62 117 ALA A C 1
ATOM 933 O O . ALA A 1 117 ? -21.988 -16.131 33.041 1.00 93.62 117 ALA A O 1
ATOM 934 N N . ASP A 1 118 ? -22.327 -17.582 34.723 1.00 94.44 118 ASP A N 1
ATOM 935 C CA . ASP A 1 118 ? -22.744 -18.704 33.877 1.00 94.44 118 ASP A CA 1
ATOM 936 C C . ASP A 1 118 ? -24.020 -18.381 33.091 1.00 94.44 118 ASP A C 1
ATOM 938 O O . ASP A 1 118 ? -24.076 -18.595 31.877 1.00 94.44 118 ASP A O 1
ATOM 942 N N . ARG A 1 119 ? -25.024 -17.774 33.743 1.00 95.19 119 ARG A N 1
ATOM 943 C CA . ARG A 1 119 ? -26.253 -17.328 33.060 1.00 95.19 119 ARG A CA 1
ATOM 944 C C . ARG A 1 119 ? -25.981 -16.286 31.975 1.00 95.19 119 ARG A C 1
ATOM 946 O O . ARG A 1 119 ? -26.615 -16.338 30.923 1.00 95.19 119 ARG A O 1
ATOM 953 N N . LEU A 1 120 ? -25.060 -15.352 32.218 1.00 94.31 120 LEU A N 1
ATOM 954 C CA . LEU A 1 120 ? -24.681 -14.339 31.229 1.00 94.31 120 LEU A CA 1
ATOM 955 C C . LEU A 1 120 ? -23.975 -14.964 30.023 1.00 94.31 120 LEU A C 1
ATOM 957 O O . LEU A 1 120 ? -24.352 -14.662 28.894 1.00 94.31 120 LEU A O 1
ATOM 961 N N . ARG A 1 121 ? -23.020 -15.877 30.245 1.00 91.56 121 ARG A N 1
ATOM 962 C CA . ARG A 1 121 ? -22.334 -16.592 29.152 1.00 91.56 121 ARG A CA 1
ATOM 963 C C . ARG A 1 121 ? -23.303 -17.424 28.320 1.00 91.56 121 ARG A C 1
ATOM 965 O O . ARG A 1 121 ? -23.199 -17.459 27.098 1.00 91.56 121 ARG A O 1
ATOM 972 N N . GLU A 1 122 ? -24.272 -18.063 28.968 1.00 95.06 122 GLU A N 1
ATOM 973 C CA . GLU A 1 122 ? -25.298 -18.830 28.268 1.00 95.06 122 GLU A CA 1
ATOM 974 C C . GLU A 1 122 ? -26.192 -17.949 27.391 1.00 95.06 122 GLU A C 1
ATOM 976 O O . GLU A 1 122 ? -26.582 -18.337 26.289 1.00 95.06 122 GLU A O 1
ATOM 981 N N . HIS A 1 123 ? -26.535 -16.761 27.882 1.00 93.94 123 HIS A N 1
ATOM 982 C CA . HIS A 1 123 ? -27.312 -15.803 27.111 1.00 93.94 123 HIS A CA 1
ATOM 983 C C . HIS A 1 123 ? -26.509 -15.252 25.927 1.00 93.94 123 HIS A C 1
ATOM 985 O O . HIS A 1 123 ? -27.039 -15.169 24.824 1.00 93.94 123 HIS A O 1
ATOM 991 N N . ASP A 1 124 ? -25.233 -14.932 26.137 1.00 91.06 124 ASP A N 1
ATOM 992 C CA . ASP A 1 124 ? -24.324 -14.468 25.086 1.00 91.06 124 ASP A CA 1
ATOM 993 C C . ASP A 1 124 ? -24.170 -15.510 23.969 1.00 91.06 124 ASP A C 1
ATOM 995 O O . ASP A 1 124 ? -24.350 -15.209 22.790 1.00 91.06 124 ASP A O 1
ATOM 999 N N . ARG A 1 125 ? -23.996 -16.785 24.340 1.00 90.81 125 ARG A N 1
ATOM 1000 C CA . ARG A 1 125 ? -23.962 -17.903 23.390 1.00 90.81 125 ARG A CA 1
ATOM 1001 C C . ARG A 1 125 ? -25.235 -17.982 22.548 1.00 90.81 125 ARG A C 1
ATOM 1003 O O . ARG A 1 125 ? -25.151 -18.065 21.325 1.00 90.81 125 ARG A O 1
ATOM 1010 N N . ARG A 1 126 ? -26.407 -17.881 23.184 1.00 93.38 126 ARG A N 1
ATOM 1011 C CA . ARG A 1 126 ? -27.700 -17.850 22.479 1.00 93.38 126 ARG A CA 1
ATOM 1012 C C . ARG A 1 126 ? -27.848 -16.630 21.567 1.00 93.38 126 ARG A C 1
ATOM 1014 O O . ARG A 1 126 ? -28.414 -16.752 20.485 1.00 93.38 126 ARG A O 1
ATOM 1021 N N . LEU A 1 127 ? -27.329 -15.466 21.960 1.00 91.31 127 LEU A N 1
ATOM 1022 C CA . LEU A 1 127 ? -27.317 -14.282 21.095 1.00 91.31 127 LEU A CA 1
ATOM 1023 C C . LEU A 1 127 ? -26.431 -14.495 19.862 1.00 91.31 127 LEU A C 1
ATOM 1025 O O . LEU A 1 127 ? -26.848 -14.162 18.753 1.00 91.31 127 LEU A O 1
ATOM 1029 N N . CYS A 1 12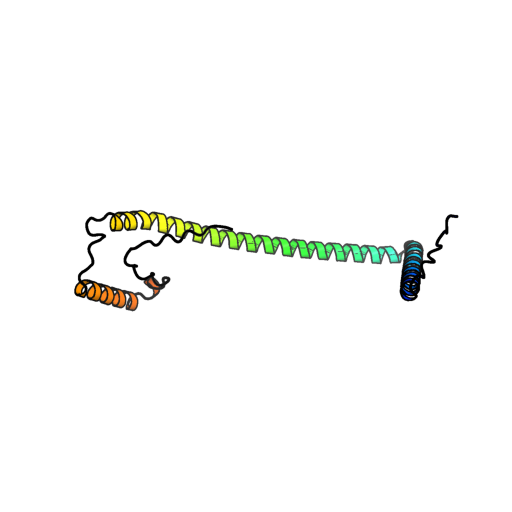8 ? -25.257 -15.104 20.024 1.00 89.25 128 CYS A N 1
ATOM 1030 C CA . CYS A 1 128 ? -24.367 -15.416 18.907 1.00 89.25 128 CYS A CA 1
ATOM 1031 C C . CYS A 1 128 ? -24.928 -16.493 17.968 1.00 89.25 128 CYS A C 1
ATOM 1033 O O . CYS A 1 128 ? -24.704 -16.422 16.761 1.00 89.25 128 CYS A O 1
ATOM 1035 N N . GLU A 1 129 ? -25.690 -17.458 18.489 1.00 90.69 129 GLU A N 1
ATOM 1036 C CA . GLU A 1 129 ? -26.426 -18.431 17.668 1.00 90.69 129 GLU A CA 1
ATOM 1037 C C . GLU A 1 129 ? -27.484 -17.745 16.785 1.00 90.69 129 GLU A C 1
ATOM 1039 O O . GLU A 1 129 ? -27.657 -18.115 15.624 1.00 90.69 129 GLU A O 1
ATOM 1044 N N . LEU A 1 130 ? -28.162 -16.718 17.310 1.00 92.75 130 LEU A N 1
ATOM 1045 C CA . LEU A 1 130 ? -29.170 -15.948 16.572 1.00 92.75 130 LEU A CA 1
ATOM 1046 C C . LEU A 1 130 ? -28.557 -14.945 15.582 1.00 92.75 130 LEU A C 1
ATOM 1048 O O . LEU A 1 130 ? -29.142 -14.685 14.530 1.00 92.75 130 LEU A O 1
ATOM 1052 N N . ALA A 1 131 ? -27.396 -14.375 15.909 1.00 89.19 131 ALA A N 1
ATOM 1053 C CA . ALA A 1 131 ? -26.730 -13.341 15.120 1.00 89.19 131 ALA A CA 1
ATOM 1054 C C . ALA A 1 131 ? -25.237 -13.665 14.905 1.00 89.19 131 ALA A C 1
ATOM 1056 O O . ALA A 1 131 ? -24.363 -12.969 15.432 1.00 89.19 131 ALA A O 1
ATOM 1057 N N . PRO A 1 132 ? -24.906 -14.674 14.076 1.00 82.75 132 PRO A N 1
ATOM 1058 C CA . PRO A 1 132 ? -23.531 -15.162 13.934 1.00 82.75 132 PRO A CA 1
ATOM 1059 C C . PRO A 1 132 ? -22.559 -14.102 13.394 1.00 82.75 132 PRO A C 1
ATOM 1061 O O . PRO A 1 132 ? -21.382 -14.101 13.744 1.00 82.75 132 PRO A O 1
ATOM 1064 N N . GLY A 1 133 ? -23.046 -13.159 12.579 1.00 83.38 133 GLY A N 1
ATOM 1065 C CA . GLY A 1 133 ? -22.231 -12.066 12.039 1.00 83.38 133 GLY A CA 1
ATOM 1066 C C . GLY A 1 133 ? -21.793 -11.023 13.075 1.00 83.38 133 GLY A C 1
ATOM 1067 O O . GLY A 1 133 ? -20.812 -10.329 12.836 1.00 83.38 133 GLY A O 1
ATOM 1068 N N . ALA A 1 134 ? -22.479 -10.919 14.219 1.00 77.69 134 ALA A N 1
ATOM 1069 C CA . ALA A 1 134 ? -22.152 -9.952 15.271 1.00 77.69 134 ALA A CA 1
ATOM 1070 C C . ALA A 1 134 ? -21.031 -10.441 16.205 1.00 77.69 134 ALA A C 1
ATOM 1072 O O . ALA A 1 134 ? -20.325 -9.627 16.792 1.00 77.69 134 ALA A O 1
ATOM 1073 N N . CYS A 1 135 ? -20.844 -11.760 16.313 1.00 80.06 135 CYS A N 1
ATOM 1074 C CA . CYS A 1 135 ? -19.854 -12.373 17.203 1.00 80.06 135 CYS A CA 1
ATOM 1075 C C . CYS A 1 135 ? -18.566 -12.813 16.490 1.00 80.06 135 CYS A C 1
ATOM 1077 O O . CYS A 1 135 ? -17.667 -13.363 17.123 1.00 80.06 135 CYS A O 1
ATOM 1079 N N . ALA A 1 136 ? -18.445 -12.566 15.182 1.00 65.62 136 ALA A N 1
ATOM 1080 C CA . ALA A 1 136 ? -17.241 -12.843 14.401 1.00 65.62 136 ALA A CA 1
ATOM 1081 C C . ALA A 1 136 ? -16.138 -11.794 14.672 1.00 65.62 136 ALA A C 1
ATOM 1083 O O . ALA A 1 136 ? -15.678 -11.101 13.768 1.00 65.62 136 ALA A O 1
ATOM 1084 N N . GLY A 1 137 ? -15.744 -11.639 15.936 1.00 62.88 137 GLY A N 1
ATOM 1085 C CA . GLY A 1 137 ? -14.595 -10.844 16.366 1.00 62.88 137 GLY A CA 1
ATOM 1086 C C . GLY A 1 137 ? -13.434 -11.745 16.800 1.00 62.88 137 GLY A C 1
ATOM 1087 O O . GLY A 1 137 ? -13.656 -12.913 17.130 1.00 62.88 137 GLY A O 1
ATOM 1088 N N . PRO A 1 138 ? -12.183 -11.248 16.812 1.00 54.97 138 PRO A N 1
ATOM 1089 C CA . PRO A 1 138 ? -11.084 -11.983 17.428 1.00 54.97 138 PRO A CA 1
ATOM 1090 C C . PRO A 1 138 ? -11.449 -12.284 18.885 1.00 54.97 138 PRO A C 1
ATOM 1092 O O . PRO A 1 138 ? -11.874 -11.386 19.610 1.00 54.97 138 PRO A O 1
ATOM 1095 N N . ALA A 1 139 ? -11.324 -13.553 19.286 1.00 53.03 139 ALA A N 1
ATOM 1096 C CA . ALA A 1 139 ? -11.684 -14.015 20.621 1.00 53.03 139 ALA A CA 1
ATOM 1097 C C . ALA A 1 139 ? -11.065 -1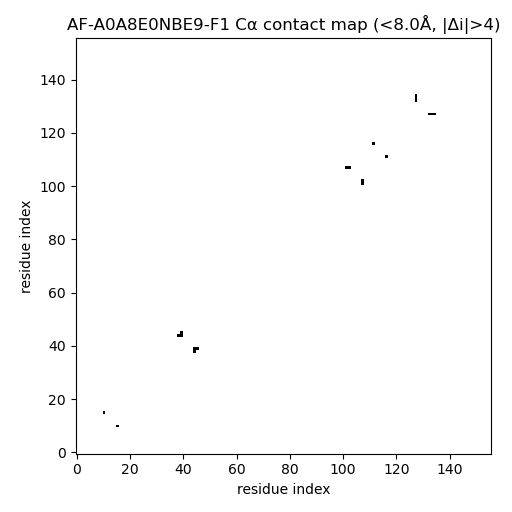3.093 21.681 1.00 53.03 139 ALA A C 1
ATOM 1099 O O . ALA A 1 139 ? -9.844 -12.917 21.720 1.00 53.03 139 ALA A O 1
ATOM 1100 N N . ALA A 1 140 ? -11.916 -12.481 22.508 1.00 56.06 140 ALA A N 1
ATOM 1101 C CA . ALA A 1 140 ? -11.469 -11.649 23.611 1.00 56.06 140 ALA A CA 1
ATOM 1102 C C . ALA A 1 140 ? -10.528 -12.478 24.494 1.00 56.06 140 ALA A C 1
ATOM 1104 O O . ALA A 1 140 ? -10.867 -13.595 24.895 1.00 56.06 140 ALA A O 1
ATOM 1105 N N . ALA A 1 141 ? -9.335 -11.946 24.767 1.00 46.50 141 ALA A N 1
ATOM 1106 C CA . ALA A 1 141 ? -8.437 -12.553 25.737 1.00 46.50 141 ALA A CA 1
ATOM 1107 C C . ALA A 1 141 ? -9.205 -12.739 27.057 1.00 46.50 141 ALA A C 1
ATOM 1109 O O . ALA A 1 141 ? -9.976 -11.846 27.430 1.00 46.50 141 ALA A O 1
ATOM 1110 N N . PRO A 1 142 ? -9.036 -13.876 27.758 1.00 45.09 142 PRO A N 1
ATOM 1111 C CA . PRO A 1 142 ? -9.669 -14.058 29.054 1.00 45.09 142 PRO A CA 1
ATOM 1112 C C . PRO A 1 142 ? -9.299 -12.864 29.934 1.00 45.09 142 PRO A C 1
ATOM 1114 O O . PRO A 1 142 ? -8.133 -12.466 29.961 1.00 45.09 142 PRO A O 1
ATOM 1117 N N . ALA A 1 143 ? -10.292 -12.269 30.601 1.00 53.34 143 ALA A N 1
ATOM 1118 C CA . ALA A 1 143 ? -10.080 -11.178 31.542 1.00 53.34 143 ALA A CA 1
ATOM 1119 C C . ALA A 1 143 ? -9.132 -11.682 32.637 1.00 53.34 143 ALA A C 1
ATOM 1121 O O . ALA A 1 143 ? -9.540 -12.395 33.553 1.00 53.34 143 ALA A O 1
ATOM 1122 N N . GLY A 1 144 ? -7.840 -11.405 32.462 1.00 42.28 144 GLY A N 1
ATOM 1123 C CA . GLY A 1 144 ? -6.795 -11.836 33.369 1.00 42.28 144 GLY A CA 1
ATOM 1124 C C . GLY A 1 144 ? -7.027 -11.181 34.717 1.00 42.28 144 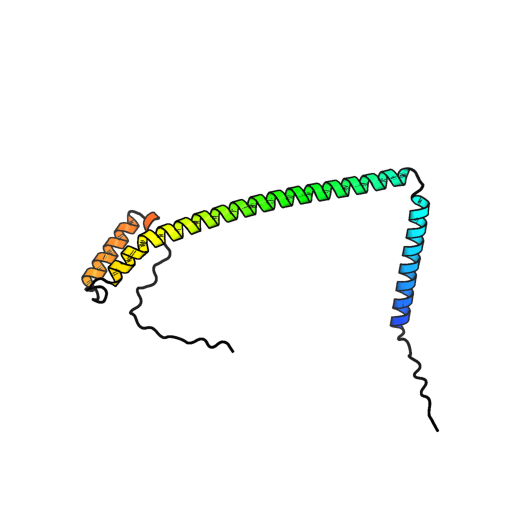GLY A C 1
ATOM 1125 O O . GLY A 1 144 ? -7.113 -9.956 34.804 1.00 42.28 144 GLY A O 1
ATOM 1126 N N . SER A 1 145 ? -7.138 -12.008 35.756 1.00 44.50 145 SER A N 1
ATOM 1127 C CA . SER A 1 145 ? -6.955 -11.597 37.143 1.00 44.50 145 SER A CA 1
ATOM 1128 C C . SER A 1 145 ? -5.704 -10.726 37.216 1.00 44.50 145 SER A C 1
ATOM 1130 O O . SER A 1 145 ? -4.622 -11.183 36.842 1.00 44.50 145 SER A O 1
ATOM 1132 N N . GLY A 1 146 ? -5.870 -9.465 37.603 1.00 46.72 146 GLY A N 1
ATOM 1133 C CA . GLY A 1 146 ? -4.767 -8.523 37.679 1.00 46.72 146 GLY A CA 1
ATOM 1134 C C . GLY A 1 146 ? -3.668 -9.042 38.598 1.00 46.72 146 GLY A C 1
ATOM 1135 O O . GLY A 1 146 ? -3.932 -9.310 39.762 1.00 46.72 146 GLY A O 1
ATOM 1136 N N . ASP A 1 147 ? -2.460 -9.161 38.051 1.00 47.16 147 ASP A N 1
ATOM 1137 C CA . ASP A 1 147 ? -1.236 -8.726 38.717 1.00 47.16 147 ASP A CA 1
ATOM 1138 C C . ASP A 1 147 ? -0.144 -8.422 37.669 1.00 47.16 147 ASP A C 1
ATOM 1140 O O . ASP A 1 147 ? 0.029 -9.189 36.715 1.00 47.16 147 ASP A O 1
ATOM 1144 N N . PRO A 1 148 ? 0.586 -7.295 37.793 1.00 53.38 148 PRO A N 1
ATOM 1145 C CA . PRO A 1 148 ? 1.621 -6.900 36.851 1.00 53.38 148 PRO A CA 1
ATOM 1146 C C . PRO A 1 148 ? 2.994 -7.412 37.304 1.00 53.38 148 PRO A C 1
ATOM 1148 O O . PRO A 1 148 ? 3.515 -6.998 38.336 1.00 53.38 148 PRO A O 1
ATOM 1151 N N . ALA A 1 149 ? 3.645 -8.232 36.482 1.00 40.16 149 ALA A N 1
ATOM 1152 C CA . ALA A 1 149 ? 5.094 -8.379 36.544 1.00 40.16 149 ALA A CA 1
ATOM 1153 C C . ALA A 1 149 ? 5.714 -7.553 35.411 1.00 40.16 149 ALA A C 1
ATOM 1155 O O . ALA A 1 149 ? 5.770 -7.980 34.257 1.00 40.16 149 ALA A O 1
ATOM 1156 N N . LEU A 1 150 ? 6.160 -6.345 35.766 1.00 51.62 150 LEU A N 1
ATOM 1157 C CA . LEU A 1 150 ? 7.210 -5.621 35.056 1.00 51.62 150 LEU A CA 1
ATOM 1158 C C . LEU A 1 150 ? 8.398 -6.577 34.853 1.00 51.62 150 LEU A C 1
ATOM 1160 O O . LEU A 1 150 ? 9.144 -6.841 35.793 1.00 51.62 150 LEU A O 1
ATOM 1164 N N . SER A 1 151 ? 8.582 -7.094 33.638 1.00 49.97 151 SER A N 1
ATOM 1165 C CA . SER A 1 151 ? 9.890 -7.579 33.202 1.00 49.97 151 SER A CA 1
ATOM 1166 C C . SER A 1 151 ? 10.538 -6.449 32.429 1.00 49.97 151 SER A C 1
ATOM 1168 O O . SER A 1 151 ? 10.310 -6.271 31.233 1.00 49.97 151 SER A O 1
ATOM 1170 N N . ASP A 1 152 ? 11.317 -5.679 33.176 1.00 50.41 152 ASP A N 1
ATOM 1171 C CA . ASP A 1 152 ? 12.424 -4.882 32.682 1.00 50.41 152 ASP A CA 1
ATOM 1172 C C . ASP A 1 152 ? 13.166 -5.656 31.576 1.00 50.41 152 ASP A C 1
ATOM 1174 O O . ASP A 1 152 ? 13.566 -6.811 31.766 1.00 50.41 152 ASP A O 1
ATOM 1178 N N . ARG A 1 153 ? 13.257 -5.062 30.385 1.00 50.41 153 ARG A N 1
ATOM 1179 C CA . ARG A 1 153 ? 14.087 -5.577 29.297 1.00 50.41 153 ARG A CA 1
ATOM 1180 C C . ARG A 1 153 ? 15.149 -4.531 29.020 1.00 50.41 153 ARG A C 1
ATOM 1182 O O . ARG A 1 153 ? 14.957 -3.623 28.217 1.00 50.41 153 ARG A O 1
ATOM 1189 N N . ASP A 1 154 ? 16.248 -4.720 29.727 1.00 47.31 154 ASP A N 1
ATOM 1190 C CA . ASP A 1 154 ? 17.548 -4.103 29.521 1.00 47.31 154 ASP A CA 1
ATOM 1191 C C . ASP A 1 154 ? 18.025 -4.318 28.065 1.00 47.31 154 ASP A C 1
ATOM 1193 O O . ASP A 1 154 ? 18.019 -5.463 27.584 1.00 47.31 154 ASP A O 1
ATOM 1197 N N . PRO A 1 155 ? 18.391 -3.263 27.314 1.00 61.34 155 PRO A N 1
ATOM 1198 C CA . PRO A 1 155 ? 19.105 -3.398 26.054 1.00 61.34 155 PRO A CA 1
ATOM 1199 C C . PRO A 1 155 ? 20.620 -3.377 26.309 1.00 61.34 155 PRO A C 1
ATOM 1201 O O . PRO A 1 155 ? 21.216 -2.315 26.486 1.00 61.34 155 PRO A O 1
ATOM 1204 N N . GLY A 1 156 ? 21.230 -4.564 26.296 1.00 50.34 156 GLY A N 1
ATOM 1205 C CA . GLY A 1 156 ? 22.672 -4.726 26.073 1.00 50.34 156 GLY A CA 1
ATOM 1206 C C . GLY A 1 156 ? 23.064 -4.527 24.613 1.00 50.34 156 GLY A C 1
ATOM 1207 O O . GLY A 1 156 ? 22.213 -4.787 23.729 1.00 50.34 156 GLY A O 1
#

Secondary structure (DSSP, 8-state):
------------HHHHHHHHHHHHHHHHHHHHHHHHHHHTTSTHHHHHHHHHHHHHHHHHHHHHHHHHHHHHHHHHHHHHHHHHHHHHHHHHHHHHHHHHHHHHSTTTTSPPPHHHHHHHHHHHHHHHHH-TTTS-SPPPPP--------------

Sequence (156 aa):
MIQMFPGRTLIPGWVKIVAVVLAIIAAVALAAHQWDRLWSWLPWSDERRLERVIDQRDRLAAEAVAQAAHIEVLTAQARRVETVHRQVIELRDLTDPVIHEARSAPDASTPLDPDRADRLREHDRRLCELAPGACAGPAAAPAGSGDPALSDRDPG

Foldseek 3Di:
DDDDDPPPPPPPPVNVVVVVVVVVVVVVVVVVVVVVVVCCVPPVVVVVVVVVVVVVVVVVVVVVVVVVVVVVVVVVVVVVVVVVVVVVVVVCVVCVVVVVCCCPDPCNVPDDDPVVVVVVVVVVVVVCVVPVVVPPDDPPDPPDDDDDDPPDDDDD

Radius of gyration: 39.33 Å; Cα contacts (8 Å, |Δi|>4): 10; chains: 1; bounding box: 108×26×88 Å